Protein AF-A0A532C694-F1 (afdb_monomer_lite)

Structure (mmCIF, N/CA/C/O backbone):
data_AF-A0A532C694-F1
#
_entry.id   AF-A0A532C694-F1
#
loop_
_atom_site.group_PDB
_atom_site.id
_atom_site.type_symbol
_atom_site.label_atom_id
_atom_site.label_alt_id
_atom_site.label_comp_id
_atom_site.label_asym_id
_atom_site.label_entity_id
_atom_site.label_seq_id
_atom_site.pdbx_PDB_ins_code
_atom_site.Cartn_x
_atom_site.Cartn_y
_atom_site.Cartn_z
_atom_site.occupancy
_atom_site.B_iso_or_equiv
_atom_site.auth_seq_id
_atom_site.auth_comp_id
_atom_site.auth_asym_id
_atom_site.auth_atom_id
_atom_site.pdbx_PDB_model_num
ATOM 1 N N . MET A 1 1 ? 17.171 -9.142 -29.000 1.00 56.78 1 MET A N 1
ATOM 2 C CA . MET A 1 1 ? 16.075 -8.601 -28.161 1.00 56.78 1 MET A CA 1
ATOM 3 C C . MET A 1 1 ? 15.791 -7.171 -28.602 1.00 56.78 1 MET A C 1
ATOM 5 O O . MET A 1 1 ? 16.752 -6.452 -28.847 1.00 56.78 1 MET A O 1
ATOM 9 N N . SER A 1 2 ? 14.523 -6.780 -28.784 1.00 75.44 2 SER A N 1
ATOM 10 C CA . SER A 1 2 ? 14.153 -5.455 -29.312 1.00 75.44 2 SER A CA 1
ATOM 11 C C . SER A 1 2 ? 14.073 -4.403 -28.197 1.00 75.44 2 SER A C 1
ATOM 13 O O . SER A 1 2 ? 13.617 -4.688 -27.090 1.00 75.44 2 SER A O 1
ATOM 15 N N . LEU A 1 3 ? 14.486 -3.168 -28.498 1.00 76.75 3 LEU A N 1
ATOM 16 C CA . LEU A 1 3 ? 14.335 -2.006 -27.607 1.00 76.75 3 LEU A CA 1
ATOM 17 C C . LEU A 1 3 ? 12.871 -1.786 -27.184 1.00 76.75 3 LEU A C 1
ATOM 19 O O . LEU A 1 3 ? 12.618 -1.399 -26.048 1.00 76.75 3 LEU A O 1
ATOM 23 N N . SER A 1 4 ? 11.922 -2.112 -28.067 1.00 82.88 4 SER A N 1
ATOM 24 C CA . SER A 1 4 ? 10.480 -1.985 -27.840 1.00 82.88 4 SER A CA 1
ATOM 25 C C . SER A 1 4 ? 9.966 -2.826 -26.666 1.00 82.88 4 SER A C 1
ATOM 27 O O . SER A 1 4 ? 9.124 -2.350 -25.907 1.00 82.88 4 SER A O 1
ATOM 29 N N . ASN A 1 5 ? 10.497 -4.041 -26.474 1.00 87.31 5 ASN A N 1
ATOM 30 C CA . ASN A 1 5 ? 10.079 -4.902 -25.362 1.00 87.31 5 ASN A CA 1
ATOM 31 C C . ASN A 1 5 ? 10.552 -4.327 -24.023 1.00 87.31 5 ASN A C 1
ATOM 33 O O . ASN A 1 5 ? 9.778 -4.267 -23.070 1.00 87.31 5 ASN A O 1
ATOM 37 N N . ARG A 1 6 ? 11.784 -3.801 -23.980 1.00 88.88 6 ARG A N 1
ATOM 38 C CA . ARG A 1 6 ? 12.319 -3.148 -22.782 1.00 88.88 6 ARG A CA 1
ATOM 39 C C . ARG A 1 6 ? 11.492 -1.924 -22.401 1.00 88.88 6 ARG A C 1
ATOM 41 O O . ARG A 1 6 ? 11.086 -1.814 -21.255 1.00 88.88 6 ARG A O 1
ATOM 48 N N . THR A 1 7 ? 11.184 -1.039 -23.348 1.00 90.31 7 THR A N 1
ATOM 49 C CA . THR A 1 7 ? 10.375 0.153 -23.046 1.00 90.31 7 THR A CA 1
ATOM 50 C C . THR A 1 7 ? 8.964 -0.203 -22.582 1.00 90.31 7 THR A C 1
ATOM 52 O O . THR A 1 7 ? 8.447 0.446 -21.678 1.00 90.31 7 THR A O 1
ATOM 55 N N . SER A 1 8 ? 8.347 -1.249 -23.148 1.00 92.75 8 SER A N 1
ATOM 56 C CA . SER A 1 8 ? 7.033 -1.717 -22.684 1.00 92.75 8 SER A CA 1
ATOM 57 C C . SER A 1 8 ? 7.080 -2.267 -21.257 1.00 92.75 8 SER A C 1
ATOM 59 O O . SER A 1 8 ? 6.208 -1.962 -20.451 1.00 92.75 8 SER A O 1
ATOM 61 N N . TRP A 1 9 ? 8.141 -2.999 -20.917 1.00 94.69 9 TRP A N 1
ATOM 62 C CA . TRP A 1 9 ? 8.363 -3.510 -19.571 1.00 94.69 9 TRP A CA 1
ATOM 63 C C . TRP A 1 9 ? 8.556 -2.382 -18.548 1.00 94.69 9 TRP A C 1
ATOM 65 O O . TRP A 1 9 ? 7.875 -2.364 -17.525 1.00 94.69 9 TRP A O 1
ATOM 75 N N . GLU A 1 10 ? 9.407 -1.391 -18.844 1.00 95.25 10 GLU A N 1
ATOM 76 C CA . GLU A 1 10 ? 9.609 -0.236 -17.954 1.00 95.25 10 GLU A CA 1
ATOM 77 C C . GLU A 1 10 ? 8.299 0.529 -17.728 1.00 95.25 10 GLU A C 1
ATOM 79 O O . GLU A 1 10 ? 7.992 0.931 -16.604 1.00 95.25 10 GLU A O 1
ATOM 84 N N . GLN A 1 11 ? 7.499 0.695 -18.786 1.00 95.06 11 GLN A N 1
ATOM 85 C CA . GLN A 1 11 ? 6.197 1.342 -18.690 1.00 95.06 11 GLN A CA 1
ATOM 86 C C . GLN A 1 11 ? 5.210 0.528 -17.844 1.00 95.06 11 GLN A C 1
ATOM 88 O O . GLN A 1 11 ? 4.484 1.116 -17.046 1.00 95.06 11 GLN A O 1
ATOM 93 N N . ASN A 1 12 ? 5.195 -0.800 -17.972 1.00 95.75 12 ASN A N 1
ATOM 94 C CA . ASN A 1 12 ? 4.335 -1.665 -17.164 1.00 95.75 12 ASN A CA 1
ATOM 95 C C . ASN A 1 12 ? 4.675 -1.558 -15.675 1.00 95.75 12 ASN A C 1
ATOM 97 O O . ASN A 1 12 ? 3.771 -1.370 -14.863 1.00 95.75 12 ASN A O 1
ATOM 101 N N . LEU A 1 13 ? 5.965 -1.584 -15.319 1.00 96.88 13 LEU A N 1
ATOM 102 C CA . LEU A 1 13 ? 6.398 -1.392 -13.932 1.00 96.88 13 LEU A CA 1
ATOM 103 C C . LEU A 1 13 ? 5.937 -0.038 -13.380 1.00 96.88 13 LEU A C 1
ATOM 105 O O . LEU A 1 13 ? 5.387 0.022 -12.283 1.00 96.88 13 LEU A O 1
ATOM 109 N N . ARG A 1 14 ? 6.097 1.045 -14.154 1.00 96.12 14 ARG A N 1
ATOM 110 C CA . ARG A 1 14 ? 5.623 2.383 -13.759 1.00 96.12 14 ARG A CA 1
ATOM 111 C 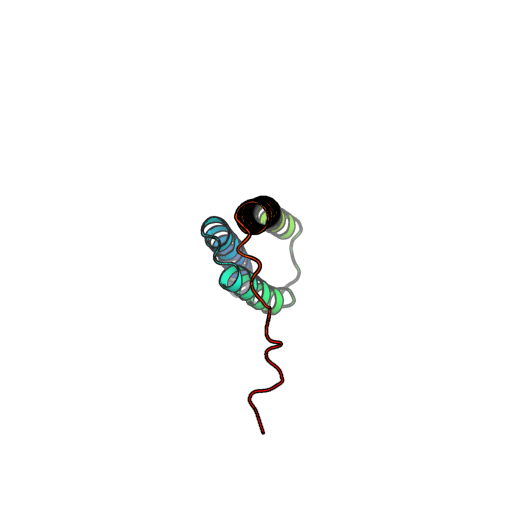C . ARG A 1 14 ? 4.109 2.419 -13.571 1.00 96.12 14 ARG A C 1
ATOM 113 O O . ARG A 1 14 ? 3.635 2.983 -12.588 1.00 96.12 14 ARG A O 1
ATOM 120 N N . THR A 1 15 ? 3.358 1.813 -14.487 1.00 96.81 15 THR A N 1
ATOM 121 C CA . THR A 1 15 ? 1.896 1.741 -14.407 1.00 96.81 15 THR A CA 1
ATOM 122 C C . THR A 1 15 ? 1.442 0.999 -13.154 1.00 96.81 15 THR A C 1
ATOM 124 O O . THR A 1 15 ? 0.613 1.530 -12.421 1.00 96.81 15 THR A O 1
ATOM 127 N N . LEU A 1 16 ? 2.009 -0.176 -12.868 1.00 97.81 16 LEU A N 1
ATOM 128 C CA . LEU A 1 16 ? 1.659 -0.971 -11.686 1.00 97.81 16 LEU A CA 1
ATOM 129 C C . LEU A 1 16 ? 1.987 -0.227 -10.386 1.00 97.81 16 LEU A C 1
ATOM 131 O O . LEU A 1 16 ? 1.154 -0.160 -9.485 1.00 97.81 16 LEU A O 1
ATOM 135 N N . THR A 1 17 ? 3.160 0.407 -10.300 1.00 97.19 17 THR A N 1
ATOM 136 C CA . THR A 1 17 ? 3.536 1.215 -9.130 1.00 97.19 17 THR A CA 1
ATOM 137 C C . THR A 1 17 ? 2.619 2.432 -8.950 1.00 97.19 17 THR A C 1
ATOM 139 O O . THR A 1 17 ? 2.241 2.765 -7.827 1.00 97.19 17 THR A O 1
ATOM 142 N N . MET A 1 18 ? 2.208 3.086 -10.040 1.00 97.06 18 MET A N 1
ATOM 143 C CA . MET A 1 18 ? 1.249 4.193 -9.985 1.00 97.06 18 MET A CA 1
ATOM 144 C C . MET A 1 18 ? -0.141 3.722 -9.533 1.00 97.06 18 MET A C 1
ATOM 146 O O . MET A 1 18 ? -0.761 4.378 -8.696 1.00 97.06 18 MET A O 1
ATOM 150 N N . GLN A 1 19 ? -0.620 2.588 -10.049 1.00 98.00 19 GLN A N 1
ATOM 151 C CA . GLN A 1 19 ? -1.901 1.991 -9.657 1.00 98.00 19 GLN A CA 1
ATOM 152 C C . GLN A 1 19 ? -1.907 1.586 -8.180 1.00 98.00 19 GLN A C 1
ATOM 154 O O . GLN A 1 19 ? -2.877 1.873 -7.483 1.00 98.00 19 GLN A O 1
ATOM 159 N N . ALA A 1 20 ? -0.807 1.018 -7.674 1.00 98.38 20 ALA A N 1
ATOM 160 C CA . ALA A 1 20 ? -0.635 0.758 -6.245 1.00 98.38 20 ALA A CA 1
ATOM 161 C C . ALA A 1 20 ? -0.734 2.055 -5.422 1.00 98.38 20 ALA A C 1
ATOM 163 O O . ALA A 1 20 ? -1.413 2.094 -4.398 1.00 98.38 20 ALA A O 1
ATOM 164 N N . GLY A 1 21 ? -0.117 3.142 -5.899 1.00 97.69 21 GLY A N 1
ATOM 165 C CA . GLY A 1 21 ? -0.241 4.480 -5.312 1.00 97.69 21 GLY A CA 1
ATOM 166 C C . GLY A 1 21 ? -1.688 4.960 -5.200 1.00 97.69 21 GLY A C 1
ATOM 167 O O . GLY A 1 21 ? -2.125 5.360 -4.121 1.00 97.69 21 GLY A O 1
ATOM 168 N N . GLN A 1 22 ? -2.438 4.876 -6.298 1.00 97.88 22 GLN A N 1
ATOM 169 C CA . GLN A 1 22 ? -3.845 5.284 -6.360 1.00 97.88 22 GLN A CA 1
ATOM 170 C C . GLN A 1 22 ? -4.737 4.413 -5.466 1.00 97.88 22 GLN A C 1
ATOM 172 O O . GLN A 1 22 ? -5.564 4.932 -4.719 1.00 97.88 22 GLN A O 1
ATOM 177 N N . ALA A 1 23 ? -4.538 3.095 -5.480 1.00 98.19 23 ALA A N 1
ATOM 178 C CA . ALA A 1 23 ? -5.263 2.177 -4.608 1.00 98.19 23 ALA A CA 1
ATOM 179 C C . ALA A 1 23 ? -4.990 2.480 -3.123 1.00 98.19 23 ALA A C 1
ATOM 181 O O . ALA A 1 23 ? -5.919 2.521 -2.315 1.00 98.19 23 ALA A O 1
ATOM 182 N N . ALA A 1 24 ? -3.737 2.781 -2.764 1.00 98.12 24 ALA A N 1
ATOM 183 C CA . ALA A 1 24 ? -3.363 3.155 -1.403 1.00 98.12 24 ALA A CA 1
ATOM 184 C C . ALA A 1 24 ? -3.994 4.487 -0.957 1.00 98.12 24 ALA A C 1
ATOM 186 O O . ALA A 1 24 ? -4.353 4.629 0.209 1.00 98.12 24 ALA A O 1
ATOM 187 N N . GLU A 1 25 ? -4.156 5.461 -1.860 1.00 96.00 25 GLU A N 1
ATOM 188 C CA . GLU A 1 25 ? -4.883 6.712 -1.577 1.00 96.00 25 GLU A CA 1
ATOM 189 C C . GLU A 1 25 ? -6.354 6.473 -1.237 1.00 96.00 25 GLU A C 1
ATOM 191 O O . GLU A 1 25 ? -6.910 7.164 -0.384 1.00 96.00 25 GLU A O 1
ATOM 196 N N . LEU A 1 26 ? -6.968 5.480 -1.877 1.00 97.12 26 LEU A N 1
ATOM 197 C CA . LEU A 1 26 ? -8.370 5.117 -1.685 1.00 97.12 26 LEU A CA 1
ATOM 198 C C . LEU A 1 26 ? -8.583 4.087 -0.564 1.00 97.12 26 LEU A C 1
ATOM 200 O O . LEU A 1 26 ? -9.722 3.716 -0.285 1.00 97.12 26 LEU A O 1
ATOM 204 N N . GLY A 1 27 ? -7.511 3.607 0.075 1.00 96.88 27 GLY A N 1
ATOM 205 C CA . GLY A 1 27 ? -7.572 2.553 1.091 1.00 96.88 27 GLY A CA 1
ATOM 206 C C . GLY A 1 27 ? -7.937 1.167 0.542 1.00 96.88 27 GLY A C 1
ATOM 207 O O . GLY A 1 27 ? -8.424 0.318 1.286 1.00 96.88 27 GLY A O 1
ATOM 208 N N . GLN A 1 28 ? -7.725 0.930 -0.754 1.00 98.19 28 GLN A N 1
ATOM 209 C CA . GLN A 1 28 ? -8.014 -0.331 -1.443 1.00 98.19 28 GLN A CA 1
ATOM 210 C C . GLN A 1 28 ? -6.833 -1.304 -1.305 1.00 98.19 28 GLN A C 1
ATOM 212 O O . GLN A 1 28 ? -6.100 -1.554 -2.260 1.00 98.19 28 GLN A O 1
ATOM 217 N N . TRP A 1 29 ? -6.612 -1.833 -0.100 1.00 97.44 29 TRP A N 1
ATOM 218 C CA . TRP A 1 29 ? -5.394 -2.591 0.227 1.00 97.44 29 TRP A CA 1
ATOM 219 C C . TRP A 1 29 ? -5.217 -3.883 -0.579 1.00 97.44 29 TRP A C 1
ATOM 221 O O . TRP A 1 29 ? -4.109 -4.141 -1.041 1.00 97.44 29 TRP A O 1
ATOM 231 N N . ASP A 1 30 ? -6.296 -4.620 -0.851 1.00 98.19 30 ASP A N 1
ATOM 232 C CA . ASP A 1 30 ? -6.246 -5.823 -1.699 1.00 98.19 30 ASP A CA 1
ATOM 233 C C . ASP A 1 30 ? 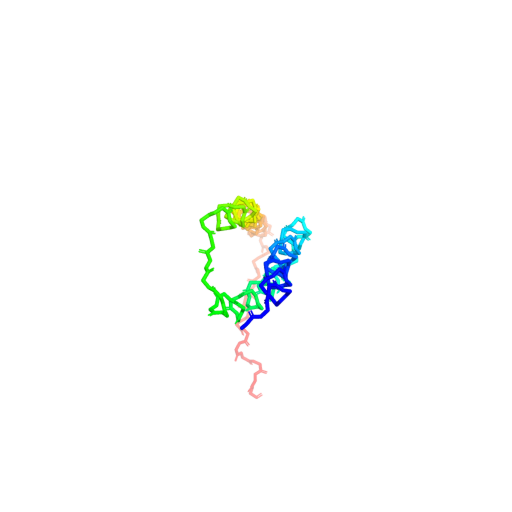-5.747 -5.492 -3.117 1.00 98.19 30 ASP A C 1
ATOM 235 O O . ASP A 1 30 ? -5.013 -6.254 -3.745 1.00 98.19 30 ASP A O 1
ATOM 239 N N . GLN A 1 31 ? -6.107 -4.310 -3.628 1.00 98.00 31 GLN A N 1
ATOM 240 C CA . GLN A 1 31 ? -5.654 -3.852 -4.937 1.00 98.00 31 GLN A CA 1
ATOM 241 C C . GLN A 1 31 ? -4.191 -3.393 -4.910 1.00 98.00 31 GLN A C 1
ATOM 243 O O . GLN A 1 31 ? -3.478 -3.604 -5.891 1.00 98.00 31 GLN A O 1
ATOM 248 N N . VAL A 1 32 ? -3.724 -2.810 -3.801 1.00 98.25 32 VAL A N 1
ATOM 249 C CA . VAL A 1 32 ? -2.295 -2.517 -3.594 1.00 98.25 32 VAL A CA 1
ATOM 250 C C . VAL A 1 32 ? -1.485 -3.812 -3.656 1.00 98.25 32 VAL A C 1
ATOM 252 O O . VAL A 1 32 ? -0.499 -3.875 -4.389 1.00 98.25 32 VAL A O 1
ATOM 255 N N . GLU A 1 33 ? -1.924 -4.852 -2.945 1.00 98.06 33 GLU A N 1
ATOM 256 C CA . GLU A 1 33 ? -1.282 -6.170 -2.948 1.00 98.06 33 GLU A CA 1
ATOM 257 C C . GLU A 1 33 ? -1.258 -6.786 -4.352 1.00 98.06 33 GLU A C 1
ATOM 259 O O . GLU A 1 33 ? -0.191 -7.172 -4.832 1.00 98.06 33 GLU A O 1
ATOM 264 N N . ALA A 1 34 ? -2.391 -6.784 -5.061 1.00 98.06 34 ALA A N 1
ATOM 265 C CA . ALA A 1 34 ? -2.471 -7.295 -6.428 1.00 98.06 34 ALA A CA 1
ATOM 266 C C . ALA A 1 34 ? -1.514 -6.569 -7.394 1.00 98.06 34 ALA A C 1
ATOM 268 O O . ALA A 1 34 ? -0.876 -7.208 -8.232 1.00 98.06 34 ALA A O 1
ATOM 269 N N . CYS A 1 35 ? -1.368 -5.243 -7.268 1.00 98.00 35 CYS A N 1
ATOM 270 C CA . CYS A 1 35 ? -0.425 -4.476 -8.087 1.00 98.00 35 CYS A CA 1
ATOM 271 C C . CYS A 1 35 ? 1.030 -4.886 -7.819 1.00 98.00 35 CYS A C 1
ATOM 273 O O . CYS A 1 35 ? 1.813 -5.010 -8.763 1.00 98.00 35 CYS A O 1
ATOM 275 N N . TYR A 1 36 ? 1.402 -5.098 -6.552 1.00 97.56 36 TYR A N 1
ATOM 276 C CA . TYR A 1 36 ? 2.758 -5.523 -6.197 1.00 97.56 36 TYR A CA 1
ATOM 277 C C . TYR A 1 36 ? 3.049 -6.969 -6.595 1.00 97.56 36 TYR A C 1
ATOM 279 O O . TYR A 1 36 ? 4.145 -7.220 -7.089 1.00 97.56 36 TYR A O 1
ATOM 287 N N . ALA A 1 37 ? 2.080 -7.878 -6.470 1.00 97.31 37 ALA A N 1
ATOM 288 C CA . ALA A 1 37 ? 2.216 -9.257 -6.933 1.00 97.31 37 ALA A CA 1
ATOM 289 C C . ALA A 1 37 ? 2.491 -9.315 -8.447 1.00 97.31 37 ALA A C 1
ATOM 291 O O . ALA A 1 37 ? 3.483 -9.894 -8.879 1.00 97.31 37 ALA A O 1
ATOM 292 N N . LEU A 1 38 ? 1.690 -8.609 -9.255 1.00 96.81 38 LEU A N 1
ATOM 293 C CA . LEU A 1 38 ? 1.917 -8.516 -10.704 1.00 96.81 38 LEU A CA 1
ATOM 294 C C . LEU A 1 38 ? 3.251 -7.842 -11.041 1.00 96.81 38 LEU A C 1
ATOM 296 O O . LEU A 1 38 ? 3.928 -8.210 -11.998 1.00 96.81 38 LEU A O 1
ATOM 300 N N . ARG A 1 39 ? 3.656 -6.832 -10.265 1.00 95.31 39 ARG A N 1
ATOM 301 C CA . ARG A 1 39 ? 4.945 -6.169 -10.479 1.00 95.31 39 ARG A CA 1
ATOM 302 C C . ARG A 1 39 ? 6.104 -7.123 -10.211 1.00 95.31 39 ARG A C 1
ATOM 304 O O . ARG A 1 39 ? 7.072 -7.089 -10.966 1.00 95.31 39 ARG A O 1
ATOM 311 N N . GLU A 1 40 ? 6.012 -7.948 -9.171 1.00 94.00 40 GLU A N 1
ATOM 312 C CA . GLU A 1 40 ? 7.018 -8.956 -8.832 1.00 94.00 40 GLU A CA 1
ATOM 313 C C . GLU A 1 40 ? 7.225 -9.957 -9.970 1.00 94.00 40 GLU A C 1
ATOM 315 O O . GLU A 1 40 ? 8.373 -10.211 -10.339 1.00 94.00 40 GLU A O 1
ATOM 320 N N . GLU A 1 41 ? 6.141 -10.421 -10.599 1.00 92.88 41 GLU A N 1
ATOM 321 C CA . GLU A 1 41 ? 6.201 -11.304 -11.773 1.00 92.88 41 GLU A CA 1
ATOM 322 C C . GLU A 1 41 ? 7.050 -10.706 -12.908 1.00 92.88 41 GLU A C 1
ATOM 324 O O . GLU A 1 41 ? 7.781 -11.430 -13.580 1.00 92.88 41 GLU A O 1
ATOM 329 N N . HIS A 1 42 ? 7.022 -9.381 -13.079 1.00 90.06 42 HIS A N 1
ATOM 330 C CA . HIS A 1 42 ? 7.770 -8.680 -14.123 1.00 90.06 42 HIS A CA 1
ATOM 331 C C . HIS A 1 42 ? 9.196 -8.274 -13.730 1.00 90.06 42 HIS A C 1
ATOM 333 O O . HIS A 1 42 ? 9.992 -7.917 -14.601 1.00 90.06 42 HIS A O 1
ATOM 339 N N . LEU A 1 43 ? 9.565 -8.272 -12.445 1.00 88.75 43 LEU A N 1
ATOM 340 C CA . LEU A 1 43 ? 10.833 -7.677 -11.992 1.00 88.75 43 LEU A CA 1
ATOM 341 C C . LEU A 1 43 ? 12.081 -8.371 -12.558 1.00 88.75 43 LEU A C 1
ATOM 343 O O . LEU A 1 43 ? 13.114 -7.720 -12.723 1.00 88.75 43 LEU A O 1
ATOM 347 N N . LEU A 1 44 ? 11.991 -9.670 -12.851 1.00 87.06 44 LEU A N 1
ATOM 348 C CA . LEU A 1 44 ? 13.117 -10.489 -13.312 1.00 87.06 44 LEU A CA 1
ATOM 349 C C . LEU A 1 44 ? 13.248 -10.554 -14.841 1.00 87.06 44 LEU A C 1
ATOM 351 O O . LEU A 1 44 ? 14.255 -11.062 -15.338 1.00 87.06 44 LEU A O 1
ATOM 355 N N . ASP A 1 45 ? 12.283 -10.008 -15.587 1.00 88.69 45 ASP A N 1
ATOM 356 C CA . ASP A 1 45 ? 12.248 -10.088 -17.054 1.00 88.69 45 ASP A CA 1
ATOM 357 C C . ASP A 1 45 ? 13.423 -9.343 -17.713 1.00 88.69 45 ASP A C 1
ATOM 359 O O . ASP A 1 45 ? 13.908 -9.724 -18.784 1.00 88.69 45 ASP A O 1
ATOM 363 N N . HIS A 1 46 ? 13.904 -8.268 -17.075 1.00 89.31 46 HIS A N 1
ATOM 364 C CA . HIS A 1 46 ? 14.963 -7.411 -17.599 1.00 89.31 46 HIS A CA 1
ATOM 365 C C . HIS A 1 46 ? 15.866 -6.843 -16.492 1.00 89.31 46 HIS A C 1
ATOM 367 O O . HIS A 1 46 ? 15.404 -6.557 -15.388 1.00 89.31 46 HIS A O 1
ATOM 373 N N . PRO A 1 47 ? 17.160 -6.587 -16.780 1.00 89.69 47 PRO A N 1
ATOM 374 C CA . PRO A 1 47 ? 18.040 -5.914 -15.834 1.00 89.69 47 PRO A CA 1
ATOM 375 C C . PRO A 1 47 ? 17.577 -4.472 -15.594 1.00 89.69 47 PRO A C 1
ATOM 377 O O . PRO A 1 47 ? 17.465 -3.662 -16.526 1.00 89.69 47 PRO A O 1
ATOM 380 N N . MET A 1 48 ? 17.349 -4.146 -14.324 1.00 91.75 48 MET A N 1
ATOM 381 C CA . MET A 1 48 ? 16.844 -2.844 -13.909 1.00 91.75 48 MET A CA 1
ATOM 382 C C . MET A 1 48 ? 17.932 -1.775 -13.933 1.00 91.75 48 MET A C 1
ATOM 384 O O . MET A 1 48 ? 19.013 -1.940 -13.368 1.00 91.75 48 MET A O 1
ATOM 388 N N . LEU A 1 49 ? 17.631 -0.652 -14.583 1.00 93.00 49 LEU A N 1
ATOM 389 C CA . LEU A 1 49 ? 18.505 0.514 -14.565 1.00 93.00 49 LEU A CA 1
ATOM 390 C C . LEU A 1 49 ? 18.380 1.243 -13.220 1.00 93.00 49 LEU A C 1
ATOM 392 O O . LEU A 1 49 ? 17.256 1.414 -12.742 1.00 93.00 49 LEU A O 1
ATOM 396 N N . PRO A 1 50 ? 19.483 1.762 -12.650 1.00 94.50 50 PRO A N 1
ATOM 397 C CA . PRO A 1 50 ? 19.439 2.497 -11.386 1.00 94.50 50 PRO A CA 1
ATOM 398 C C . PRO A 1 50 ? 18.457 3.675 -11.384 1.00 94.50 50 PRO A C 1
ATOM 400 O O . PRO A 1 50 ? 17.778 3.900 -10.389 1.00 94.50 50 PRO A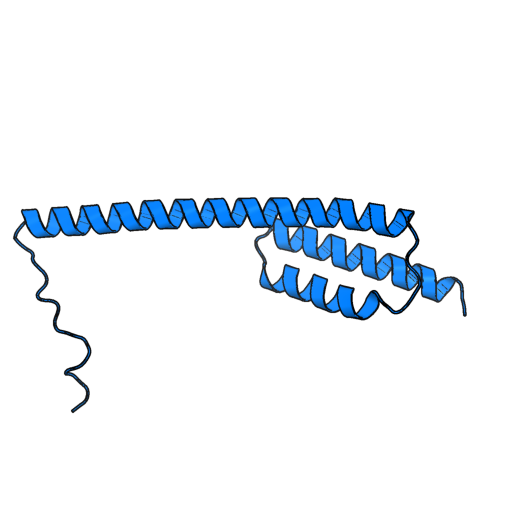 O 1
ATOM 403 N N . ALA A 1 51 ? 18.331 4.391 -12.508 1.00 93.81 51 ALA A N 1
ATOM 404 C CA . ALA A 1 51 ? 17.384 5.498 -12.641 1.00 93.81 51 ALA A CA 1
ATOM 405 C C . ALA A 1 51 ? 15.922 5.034 -12.519 1.00 93.81 51 ALA A C 1
ATOM 407 O O . ALA A 1 51 ? 15.142 5.634 -11.789 1.00 93.81 51 ALA A O 1
ATOM 408 N N . LEU A 1 52 ? 15.563 3.922 -13.172 1.00 94.00 52 LEU A N 1
ATOM 409 C CA . LEU A 1 52 ? 14.225 3.345 -13.051 1.00 94.00 52 LEU A CA 1
ATOM 410 C C . LEU A 1 52 ? 13.964 2.838 -11.629 1.00 94.00 52 LEU A C 1
ATOM 412 O O . LEU A 1 52 ? 12.893 3.079 -11.085 1.00 94.00 52 LEU A O 1
ATOM 416 N N . ALA A 1 53 ? 14.942 2.168 -11.013 1.00 95.12 53 ALA A N 1
ATOM 417 C CA . ALA A 1 53 ? 14.827 1.705 -9.633 1.00 95.12 53 ALA A CA 1
ATOM 418 C C . ALA A 1 53 ? 14.561 2.873 -8.669 1.00 95.12 53 ALA A C 1
ATOM 420 O O . ALA A 1 53 ? 13.678 2.785 -7.816 1.00 95.12 53 ALA A O 1
ATOM 421 N N . MET A 1 54 ? 15.287 3.982 -8.845 1.00 96.31 54 MET A N 1
ATOM 422 C CA . MET A 1 54 ? 15.095 5.200 -8.064 1.00 96.31 54 MET A CA 1
ATOM 423 C C . MET A 1 54 ? 13.689 5.776 -8.264 1.00 96.31 54 MET A C 1
ATOM 425 O O . MET A 1 54 ? 12.999 6.012 -7.273 1.00 96.31 54 MET A O 1
ATOM 429 N N . ASP A 1 55 ? 13.233 5.921 -9.510 1.00 93.56 55 ASP A N 1
ATOM 430 C CA . ASP A 1 55 ? 11.892 6.429 -9.818 1.00 93.56 55 ASP A CA 1
ATOM 431 C C . ASP A 1 55 ? 10.790 5.601 -9.145 1.00 93.56 55 ASP A C 1
ATOM 433 O O . ASP A 1 55 ? 9.911 6.154 -8.483 1.00 93.56 55 ASP A O 1
ATOM 437 N N . LEU A 1 56 ? 10.846 4.272 -9.275 1.00 96.12 56 LEU A N 1
ATOM 438 C CA . LEU A 1 56 ? 9.848 3.389 -8.670 1.00 96.12 56 LEU A CA 1
ATOM 439 C C . LEU A 1 56 ? 9.901 3.454 -7.135 1.00 96.12 56 LEU A C 1
ATOM 441 O O . LEU A 1 56 ? 8.856 3.492 -6.486 1.00 96.12 56 LEU A O 1
ATOM 445 N N . SER A 1 57 ? 11.105 3.540 -6.555 1.00 96.31 57 SER A N 1
ATOM 446 C CA . SER A 1 57 ? 11.287 3.594 -5.100 1.00 96.31 57 SER A CA 1
ATOM 447 C C . SER A 1 57 ? 10.654 4.827 -4.451 1.00 96.31 57 SER A C 1
ATOM 449 O O . SER A 1 57 ? 10.135 4.733 -3.341 1.00 96.31 57 SER A O 1
ATOM 451 N N . VAL A 1 58 ? 10.650 5.977 -5.135 1.00 95.44 58 VAL A N 1
ATOM 452 C CA . VAL A 1 58 ? 10.012 7.202 -4.627 1.00 95.44 58 VAL A CA 1
ATOM 453 C C . VAL A 1 58 ? 8.503 6.998 -4.493 1.00 95.44 58 VAL A C 1
ATOM 455 O O . VAL A 1 58 ? 7.909 7.357 -3.475 1.00 95.44 58 VAL A O 1
ATOM 458 N N . SER A 1 59 ? 7.874 6.375 -5.489 1.00 93.50 59 SER A N 1
ATOM 459 C CA . SER A 1 59 ? 6.450 6.041 -5.428 1.00 93.50 59 SER A CA 1
ATOM 460 C C . SER A 1 59 ? 6.151 4.974 -4.369 1.00 93.50 59 SER A C 1
ATOM 462 O O . SER A 1 59 ? 5.185 5.116 -3.619 1.00 93.50 59 SER A O 1
ATOM 464 N N . ASP A 1 60 ? 7.008 3.959 -4.236 1.00 97.44 60 ASP A N 1
ATOM 465 C CA . ASP A 1 60 ? 6.872 2.909 -3.216 1.00 97.44 60 ASP A CA 1
ATOM 466 C C . ASP A 1 60 ? 6.952 3.471 -1.784 1.00 97.44 60 ASP A C 1
ATOM 468 O O . ASP A 1 60 ? 6.198 3.065 -0.893 1.00 97.44 60 ASP A O 1
ATOM 472 N N . GLN A 1 61 ? 7.807 4.470 -1.550 1.00 97.88 61 GLN A N 1
ATOM 473 C CA . GLN A 1 61 ? 7.865 5.184 -0.269 1.00 97.88 61 GLN A CA 1
ATOM 474 C C . GLN A 1 61 ? 6.555 5.920 0.032 1.00 97.88 61 GLN A C 1
ATOM 476 O O . GLN A 1 61 ? 6.089 5.927 1.173 1.00 97.88 61 GLN A O 1
ATOM 481 N N . ALA A 1 62 ? 5.923 6.504 -0.987 1.00 95.88 62 ALA A N 1
ATOM 482 C CA . ALA A 1 62 ? 4.647 7.189 -0.832 1.00 95.88 62 ALA A CA 1
ATOM 483 C C . ALA A 1 62 ? 3.507 6.213 -0.475 1.00 95.88 62 ALA A C 1
ATOM 485 O O . ALA A 1 62 ? 2.643 6.554 0.340 1.00 95.88 62 ALA A O 1
ATOM 486 N N . VAL A 1 63 ? 3.508 5.002 -1.042 1.00 97.88 63 VAL A N 1
ATOM 487 C CA . VAL A 1 63 ? 2.581 3.921 -0.657 1.00 97.88 63 VAL A CA 1
ATOM 488 C C . VAL A 1 63 ? 2.845 3.479 0.781 1.00 97.88 63 VAL A C 1
ATOM 490 O O . VAL A 1 63 ? 1.921 3.415 1.590 1.00 97.88 63 VAL A O 1
ATOM 493 N N . THR A 1 64 ? 4.113 3.267 1.135 1.00 97.94 64 THR A N 1
ATOM 494 C CA . THR A 1 64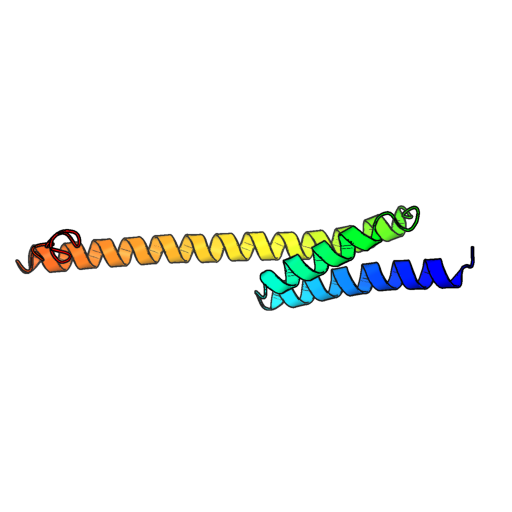 ? 4.527 2.867 2.488 1.00 97.94 64 THR A CA 1
ATOM 495 C C . THR A 1 64 ? 4.042 3.865 3.540 1.00 97.94 64 THR A C 1
ATOM 497 O O . THR A 1 64 ? 3.446 3.474 4.543 1.00 97.94 64 THR A O 1
ATOM 500 N N . ALA A 1 65 ? 4.218 5.167 3.297 1.00 97.81 65 ALA A N 1
ATOM 501 C CA . ALA A 1 65 ? 3.745 6.211 4.203 1.00 97.81 65 ALA A CA 1
ATOM 502 C C . ALA A 1 65 ? 2.218 6.165 4.411 1.00 97.81 65 ALA A C 1
ATOM 504 O O . ALA A 1 65 ? 1.736 6.358 5.527 1.00 97.81 65 ALA A O 1
ATOM 505 N N . ARG A 1 66 ? 1.446 5.864 3.357 1.00 97.00 66 ARG A N 1
ATOM 506 C CA . ARG A 1 66 ? -0.017 5.716 3.445 1.00 97.00 66 ARG A CA 1
ATOM 507 C C . ARG A 1 66 ? -0.419 4.495 4.265 1.00 97.00 66 ARG A C 1
ATOM 509 O O . ARG A 1 66 ? -1.308 4.615 5.103 1.00 97.00 66 ARG A O 1
ATOM 516 N N . ILE A 1 67 ? 0.264 3.366 4.078 1.00 96.50 67 ILE A N 1
ATOM 517 C CA . ILE A 1 67 ? 0.037 2.148 4.869 1.00 96.50 67 ILE A CA 1
ATOM 518 C C . ILE A 1 67 ? 0.285 2.427 6.355 1.00 96.50 67 ILE A C 1
ATOM 520 O O . ILE A 1 67 ? -0.566 2.116 7.188 1.00 96.50 67 ILE A O 1
ATOM 524 N N . VAL A 1 68 ? 1.404 3.075 6.693 1.00 98.00 68 VAL A N 1
ATOM 525 C CA . VAL A 1 68 ? 1.727 3.440 8.083 1.00 98.00 68 VAL A CA 1
ATOM 526 C C . VAL A 1 68 ? 0.645 4.343 8.681 1.00 98.00 68 VAL A C 1
ATOM 528 O O . VAL A 1 68 ? 0.162 4.088 9.784 1.00 98.00 68 VAL A O 1
ATOM 531 N N . ASN A 1 69 ? 0.200 5.363 7.945 1.00 97.50 69 ASN A N 1
ATOM 532 C CA . ASN A 1 69 ? -0.861 6.257 8.411 1.00 97.50 69 ASN A CA 1
ATOM 533 C C . ASN A 1 69 ? -2.194 5.523 8.626 1.00 97.50 69 ASN A C 1
ATOM 535 O O . ASN A 1 69 ? -2.871 5.760 9.627 1.00 97.50 69 ASN A O 1
ATOM 539 N N . ALA A 1 70 ? -2.559 4.609 7.725 1.00 96.75 70 ALA A N 1
ATOM 540 C CA . ALA A 1 70 ? -3.764 3.798 7.861 1.00 96.75 70 ALA A CA 1
ATOM 541 C C . ALA A 1 70 ? -3.703 2.891 9.100 1.00 96.75 70 ALA A C 1
ATOM 543 O O . ALA A 1 70 ? -4.668 2.821 9.861 1.00 96.75 70 ALA A O 1
ATOM 544 N N . GLN A 1 71 ? -2.558 2.255 9.356 1.00 97.44 71 GLN A N 1
ATOM 545 C CA . GLN A 1 71 ? -2.346 1.430 10.549 1.00 97.44 71 GLN A CA 1
ATOM 546 C C . GLN A 1 71 ? -2.486 2.242 11.843 1.00 97.44 71 GLN A C 1
ATOM 548 O O . GLN A 1 71 ? -3.154 1.797 12.778 1.00 97.44 71 GLN A O 1
ATOM 553 N N . LEU A 1 72 ? -1.913 3.449 11.889 1.00 98.25 72 LEU A N 1
ATOM 554 C CA . LEU A 1 72 ? -2.052 4.355 13.033 1.00 98.25 72 LEU A CA 1
ATOM 555 C C . LEU A 1 72 ? -3.513 4.773 13.255 1.00 98.25 72 LEU A C 1
ATOM 557 O O . LEU A 1 72 ? -3.985 4.785 14.394 1.00 98.25 72 LEU A O 1
ATOM 561 N N . ALA A 1 73 ? -4.248 5.066 12.179 1.00 96.88 73 ALA A N 1
ATOM 562 C CA . ALA A 1 73 ? -5.666 5.407 12.260 1.00 96.88 73 ALA A CA 1
ATOM 563 C C . ALA A 1 73 ? -6.502 4.240 12.813 1.00 96.88 73 ALA A C 1
ATOM 565 O O . ALA A 1 73 ? -7.285 4.434 13.745 1.00 96.88 73 ALA A O 1
ATOM 566 N N . VAL A 1 74 ? -6.288 3.020 12.309 1.00 97.06 74 VAL A N 1
ATOM 567 C CA . VAL A 1 74 ? -6.961 1.809 12.807 1.00 97.06 74 VAL A CA 1
ATOM 568 C C . VAL A 1 74 ? -6.619 1.562 14.276 1.00 97.06 74 VAL A C 1
ATOM 570 O O . VAL A 1 74 ? -7.512 1.312 15.084 1.00 97.06 74 VAL A O 1
ATOM 573 N N . GLN A 1 75 ? -5.347 1.681 14.660 1.00 98.25 75 GLN A N 1
ATOM 574 C CA . GLN A 1 75 ? -4.931 1.513 16.052 1.00 98.25 75 GLN A CA 1
ATOM 575 C C . GLN A 1 75 ? -5.625 2.524 16.975 1.00 98.25 75 GLN A C 1
ATOM 577 O O . GLN A 1 75 ? -6.135 2.144 18.030 1.00 98.25 75 GLN A O 1
ATOM 582 N N . SER A 1 76 ? -5.694 3.794 16.568 1.00 97.94 76 SER A N 1
ATOM 583 C CA . SER A 1 76 ? -6.406 4.833 17.315 1.00 97.94 76 SER A CA 1
ATOM 584 C C . SER A 1 76 ? -7.890 4.489 17.486 1.00 97.94 76 SER A C 1
ATOM 586 O O . SER A 1 76 ? -8.408 4.537 18.603 1.00 97.94 76 SER A O 1
ATOM 588 N N . GLN A 1 77 ? -8.557 4.043 16.418 1.00 97.88 77 GLN A N 1
ATOM 589 C CA . GLN A 1 77 ? -9.962 3.626 16.468 1.00 97.88 77 GLN A CA 1
ATOM 590 C C . GLN A 1 77 ? -10.187 2.428 17.397 1.00 97.88 77 GLN A C 1
ATOM 592 O O . GLN A 1 77 ? -11.159 2.410 18.152 1.00 97.88 77 GLN A O 1
ATOM 597 N N . LEU A 1 78 ? -9.287 1.442 17.389 1.00 98.25 78 LEU A N 1
ATOM 598 C CA . LEU A 1 78 ? -9.371 0.279 18.274 1.00 98.25 78 LEU A CA 1
ATOM 599 C C . LEU A 1 78 ? -9.222 0.668 19.751 1.00 98.25 78 LEU A C 1
ATOM 601 O O . LEU A 1 78 ? -9.950 0.140 20.596 1.00 98.25 78 LEU A O 1
ATOM 605 N N . ILE A 1 79 ? -8.325 1.608 20.063 1.00 97.88 79 ILE A N 1
ATOM 606 C CA . ILE A 1 79 ? -8.153 2.145 21.420 1.00 97.88 79 ILE A CA 1
ATOM 607 C C . ILE A 1 79 ? -9.432 2.851 21.882 1.00 97.88 79 ILE A C 1
ATOM 609 O O . ILE A 1 79 ? -9.919 2.583 22.982 1.00 97.88 79 ILE A O 1
ATOM 613 N N . GLU A 1 80 ? -10.009 3.715 21.047 1.00 97.56 80 GLU A N 1
ATOM 614 C CA . GLU A 1 80 ? -11.246 4.420 21.393 1.00 97.56 80 GLU A CA 1
ATOM 615 C C . GLU A 1 80 ? -12.434 3.459 21.542 1.00 97.56 80 GLU A C 1
ATOM 617 O O . GLU A 1 80 ? -13.180 3.537 22.520 1.00 97.56 80 GLU A O 1
ATOM 622 N N . ALA A 1 81 ? -12.563 2.469 20.656 1.00 97.12 81 ALA A N 1
ATOM 623 C CA . ALA A 1 81 ? -13.583 1.430 20.776 1.00 97.12 81 ALA A CA 1
ATOM 624 C C . ALA A 1 81 ? -13.440 0.620 22.079 1.00 97.12 81 ALA A C 1
ATOM 626 O O . ALA A 1 81 ? -14.442 0.282 22.718 1.00 97.12 81 ALA A O 1
ATOM 627 N N . ALA A 1 82 ? -12.208 0.327 22.507 1.00 96.62 82 ALA A N 1
ATOM 628 C CA . ALA A 1 82 ? -11.947 -0.351 23.774 1.00 96.62 82 ALA A CA 1
ATOM 629 C C . ALA A 1 82 ? -12.372 0.502 24.981 1.00 96.62 82 ALA A C 1
ATOM 631 O O . ALA A 1 82 ? -13.053 -0.013 25.872 1.00 96.62 82 ALA A O 1
ATOM 632 N N . LYS A 1 83 ? -12.056 1.806 24.983 1.00 96.19 83 LYS A N 1
ATOM 633 C CA . LYS A 1 83 ? -12.497 2.746 26.029 1.00 96.19 83 LYS A CA 1
ATOM 634 C C . LYS A 1 83 ? -14.020 2.835 26.104 1.00 96.19 83 LYS A C 1
ATOM 636 O O . LYS A 1 83 ? -14.584 2.750 27.192 1.00 96.19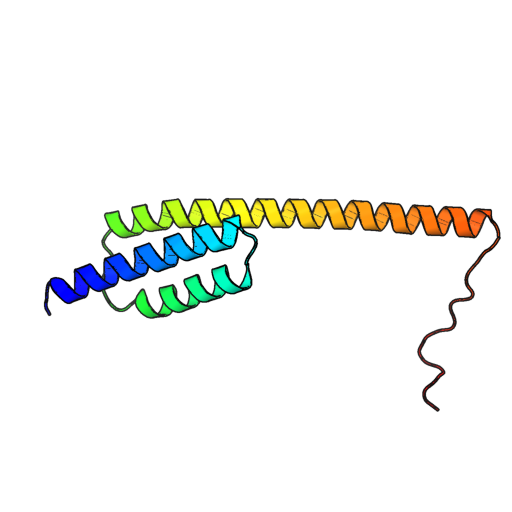 83 LYS A O 1
ATOM 641 N N . ILE A 1 84 ? -14.699 2.944 24.960 1.00 95.56 84 ILE A N 1
ATOM 642 C CA . ILE A 1 84 ? -16.169 2.969 24.900 1.00 95.56 84 ILE A CA 1
ATOM 643 C C . ILE A 1 84 ? -16.747 1.688 25.508 1.00 95.56 84 ILE A C 1
ATOM 645 O O . ILE A 1 84 ? -17.648 1.753 26.345 1.00 95.56 84 ILE A O 1
ATOM 649 N N . ARG A 1 85 ? -16.203 0.519 25.147 1.00 94.38 85 ARG A N 1
ATOM 650 C CA . ARG A 1 85 ? -16.644 -0.770 25.697 1.00 94.38 85 ARG A CA 1
ATOM 651 C C . ARG A 1 85 ? -16.472 -0.830 27.216 1.00 94.38 85 ARG A C 1
ATOM 653 O O . ARG A 1 85 ? -17.395 -1.254 27.908 1.00 94.38 85 ARG A O 1
ATOM 660 N N . GLN A 1 86 ? -15.330 -0.375 27.730 1.00 92.88 86 GLN A N 1
ATOM 661 C CA . GLN A 1 86 ? -15.059 -0.321 29.166 1.00 92.88 86 GLN A CA 1
ATOM 662 C C . GLN A 1 86 ? -16.028 0.623 29.892 1.00 92.88 86 GLN A C 1
ATOM 664 O O . GLN A 1 86 ? -16.586 0.258 30.926 1.00 92.88 86 GLN A O 1
ATOM 669 N N . ASN A 1 87 ? -16.289 1.805 29.328 1.00 91.94 87 ASN A N 1
ATOM 670 C CA . ASN A 1 87 ? -17.232 2.769 29.894 1.00 91.94 87 ASN A CA 1
ATOM 671 C C . ASN A 1 87 ? -18.654 2.202 29.948 1.00 91.94 87 ASN A C 1
ATOM 673 O O . ASN A 1 87 ? -19.322 2.323 30.972 1.00 91.94 87 ASN A O 1
ATOM 677 N N .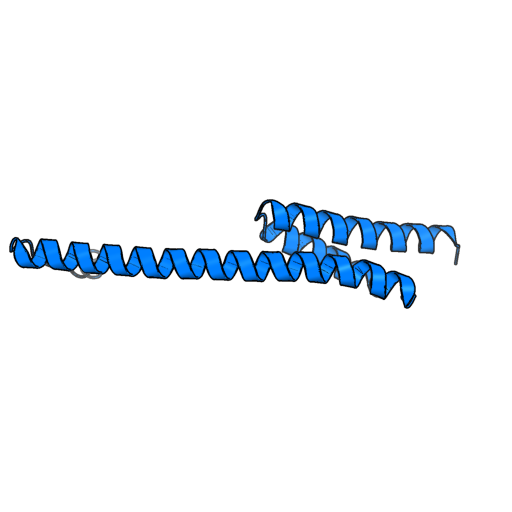 LEU A 1 88 ? -19.107 1.529 28.887 1.00 91.56 88 LEU A N 1
ATOM 678 C CA . LEU A 1 88 ? -20.419 0.878 28.859 1.00 91.56 88 LEU A CA 1
ATOM 679 C C . LEU A 1 88 ? -20.527 -0.255 29.887 1.00 91.56 88 LEU A C 1
ATOM 681 O O . LEU A 1 88 ? -21.553 -0.376 30.554 1.00 91.56 88 LEU A O 1
ATOM 685 N N . GLN A 1 89 ? -19.476 -1.063 30.055 1.00 87.38 89 GLN A N 1
ATOM 686 C CA . GLN A 1 89 ? -19.421 -2.080 31.112 1.00 87.38 89 GLN A CA 1
ATOM 687 C C . GLN A 1 89 ? -19.492 -1.451 32.508 1.00 87.38 89 GLN A C 1
ATOM 689 O O . GLN A 1 89 ? -20.201 -1.967 33.371 1.00 87.38 89 GLN A O 1
ATOM 694 N N . GLY A 1 90 ? -18.808 -0.321 32.709 1.00 86.00 90 GLY A N 1
ATOM 695 C CA . GLY A 1 90 ? -18.919 0.488 33.917 1.00 86.00 90 GLY A CA 1
ATOM 696 C C . GLY A 1 90 ? -20.355 0.950 34.153 1.00 86.00 90 GLY A C 1
ATOM 697 O O . GLY A 1 90 ? -20.948 0.614 35.167 1.00 86.00 90 GLY A O 1
ATOM 698 N N . VAL A 1 91 ? -20.974 1.651 33.204 1.00 84.56 91 VAL A N 1
ATOM 699 C CA . VAL A 1 91 ? -22.357 2.142 33.356 1.00 84.56 91 VAL A CA 1
ATOM 700 C C . VAL A 1 91 ? -23.333 1.004 33.678 1.00 84.56 91 VAL A C 1
ATOM 702 O O . VAL A 1 91 ? -24.150 1.135 34.589 1.00 84.56 91 VAL A O 1
ATOM 705 N N . ARG A 1 92 ? -23.213 -0.142 32.997 1.00 76.88 92 ARG A N 1
ATOM 706 C CA . ARG A 1 92 ? -24.033 -1.333 33.270 1.00 76.88 92 ARG A CA 1
ATOM 707 C C . ARG A 1 92 ? -23.835 -1.871 34.688 1.00 76.88 92 ARG A C 1
ATOM 709 O O . ARG A 1 92 ? -24.816 -2.225 35.338 1.00 76.88 92 ARG A O 1
ATOM 716 N N . SER A 1 93 ? -22.595 -1.919 35.182 1.00 73.44 93 SER A N 1
ATOM 717 C CA . SER A 1 93 ? -22.315 -2.386 36.544 1.00 73.44 93 SER A CA 1
ATOM 718 C C . SER A 1 93 ? -22.876 -1.432 37.602 1.00 73.44 93 SER A C 1
ATOM 720 O O . SER A 1 93 ? -23.497 -1.895 38.557 1.00 73.44 93 SER A O 1
ATOM 722 N N . TRP A 1 94 ? -22.757 -0.118 37.388 1.00 74.12 94 TRP A N 1
ATOM 723 C CA . TRP A 1 94 ? -23.337 0.916 38.253 1.00 74.12 94 TRP A CA 1
ATOM 724 C C . TRP A 1 94 ? -24.871 0.875 38.288 1.00 74.12 94 TRP A C 1
ATOM 726 O O . TRP A 1 94 ? -25.467 1.124 39.332 1.00 74.12 94 TRP A O 1
ATOM 736 N N . GLN A 1 95 ? -25.520 0.518 37.178 1.00 76.19 95 GLN A N 1
ATOM 737 C CA . GLN A 1 95 ? -26.979 0.367 37.095 1.00 76.19 95 GLN A CA 1
ATOM 738 C C . GLN A 1 95 ? -27.488 -0.997 37.602 1.00 76.19 95 GLN A C 1
ATOM 740 O O . GLN A 1 95 ? -28.678 -1.281 37.496 1.00 76.19 95 GLN A O 1
ATOM 745 N N . GLY A 1 96 ? -26.613 -1.868 38.124 1.00 63.91 96 GLY A N 1
ATOM 746 C CA . GLY A 1 96 ? -26.988 -3.217 38.565 1.00 63.91 96 GLY A CA 1
ATOM 747 C C . GLY A 1 96 ? -27.384 -4.167 37.423 1.00 63.91 96 GLY A C 1
ATOM 748 O O . GLY A 1 96 ? -27.801 -5.297 37.673 1.00 63.91 96 GLY A O 1
ATOM 749 N N . LEU A 1 97 ? -27.215 -3.747 36.166 1.00 61.53 97 LEU A N 1
ATOM 750 C CA . LEU A 1 97 ? -27.495 -4.513 34.952 1.00 61.53 97 LEU A CA 1
ATOM 751 C C . LEU A 1 97 ? -26.281 -5.383 34.603 1.00 61.53 97 LEU A C 1
ATOM 753 O O . LEU A 1 97 ? -25.617 -5.197 33.582 1.00 61.53 97 LEU A O 1
ATOM 757 N N . ARG A 1 98 ? -25.939 -6.331 35.479 1.00 58.50 98 ARG A N 1
ATOM 758 C CA . ARG A 1 98 ? -24.887 -7.309 35.185 1.00 58.50 98 ARG A CA 1
ATOM 759 C C . ARG A 1 98 ? -25.473 -8.365 34.246 1.00 58.50 98 ARG A C 1
ATOM 761 O O . ARG A 1 98 ? -26.275 -9.190 34.677 1.00 58.50 98 ARG A O 1
ATOM 768 N N . GLU A 1 99 ? -25.089 -8.341 32.968 1.00 59.44 99 GLU A N 1
ATOM 769 C CA . GLU A 1 99 ? -25.366 -9.452 32.050 1.00 59.44 99 GLU A CA 1
ATOM 770 C C . GLU A 1 99 ? -24.821 -10.737 32.687 1.00 59.44 99 GLU A C 1
ATOM 772 O O . GLU A 1 99 ? -23.613 -10.890 32.886 1.00 59.44 99 GLU A O 1
ATOM 777 N N . LYS A 1 100 ? -25.718 -11.670 33.030 1.00 53.97 100 LYS A N 1
ATOM 778 C CA . LYS A 1 100 ? -25.342 -13.072 33.191 1.00 53.97 100 LYS A CA 1
ATOM 779 C C . LYS A 1 100 ? -24.884 -13.531 31.810 1.00 53.97 100 LYS A C 1
ATOM 781 O O . LYS A 1 100 ? -25.715 -13.877 30.979 1.00 53.97 100 LYS A O 1
ATOM 786 N N . GLN A 1 101 ? -23.583 -13.469 31.541 1.00 51.91 101 GLN A N 1
ATOM 787 C CA . GLN A 1 101 ? -23.000 -14.146 30.389 1.00 51.91 101 GLN A CA 1
ATOM 788 C C . GLN A 1 101 ? -23.313 -15.637 30.535 1.00 51.91 101 GLN A C 1
ATOM 790 O O . GLN A 1 101 ? -22.683 -16.335 31.325 1.00 51.91 101 GLN A O 1
ATOM 795 N N . ALA A 1 102 ? -24.331 -16.110 29.818 1.00 53.22 102 ALA A N 1
ATOM 796 C CA . ALA A 1 102 ? -24.462 -17.524 29.522 1.00 53.22 102 ALA A CA 1
ATOM 797 C C . ALA A 1 102 ? -23.328 -17.865 28.541 1.00 53.22 102 ALA A C 1
ATOM 799 O O . ALA A 1 102 ? -23.194 -17.177 27.523 1.00 53.22 102 ALA A O 1
ATOM 800 N N . PRO A 1 103 ? -22.469 -18.852 28.837 1.00 50.19 103 PRO A N 1
ATOM 801 C CA . PRO A 1 103 ? -21.447 -19.256 27.891 1.00 50.19 103 PRO A CA 1
ATOM 802 C C . PRO A 1 103 ? -22.140 -19.843 26.657 1.00 50.19 103 PRO A C 1
ATOM 804 O O . PRO A 1 103 ? -23.011 -20.701 26.761 1.00 50.19 103 PRO A O 1
ATOM 807 N N . LEU A 1 104 ? -21.721 -19.382 25.480 1.00 55.62 104 LEU A N 1
ATOM 808 C CA . LEU A 1 104 ? -22.206 -19.776 24.148 1.00 55.62 104 LEU A CA 1
ATOM 809 C C . LEU A 1 104 ? -21.999 -21.273 23.803 1.00 55.62 104 LEU A C 1
ATOM 811 O O . LEU A 1 104 ? -22.231 -21.668 22.668 1.00 55.62 104 LEU A O 1
ATOM 815 N N . MET A 1 105 ? -21.557 -22.102 24.756 1.00 50.78 105 MET A N 1
ATOM 816 C CA . MET A 1 105 ? -21.192 -23.511 24.553 1.00 50.78 105 MET A CA 1
ATOM 817 C C . MET A 1 105 ? -22.269 -24.522 24.987 1.00 50.78 105 MET A C 1
ATOM 819 O O . MET A 1 105 ? -22.104 -25.700 24.705 1.00 50.78 105 MET A O 1
ATOM 823 N N . ASP A 1 106 ? -23.379 -24.095 25.602 1.00 50.91 106 ASP A N 1
ATOM 824 C CA . ASP A 1 106 ? -24.416 -25.012 26.127 1.00 50.91 106 ASP A CA 1
ATOM 825 C C . ASP A 1 106 ? -25.643 -25.209 25.205 1.00 50.91 106 ASP A C 1
ATOM 827 O O . ASP A 1 106 ? -26.647 -25.776 25.627 1.00 50.91 106 ASP A O 1
ATOM 831 N N . GLN A 1 107 ? -25.609 -24.754 23.944 1.00 49.53 107 GLN A N 1
ATOM 832 C CA . GLN A 1 107 ? -26.771 -24.830 23.029 1.00 49.53 107 GLN A CA 1
ATOM 833 C C . GLN A 1 107 ? -26.607 -25.792 21.838 1.00 49.53 107 GLN A C 1
ATOM 835 O O . GLN A 1 107 ? -27.320 -25.659 20.848 1.00 49.53 107 GLN A O 1
ATOM 840 N N . LEU A 1 108 ? -25.695 -26.768 21.914 1.00 50.72 108 LEU A N 1
ATOM 841 C CA . LEU A 1 108 ? -25.503 -27.777 20.856 1.00 50.72 108 LEU A CA 1
ATOM 842 C C . LEU A 1 108 ? -25.604 -29.233 21.352 1.00 50.72 108 LEU A C 1
ATOM 844 O O . LEU A 1 108 ? -24.881 -30.095 20.856 1.00 50.72 108 LEU A O 1
ATOM 848 N N . ALA A 1 109 ? -26.499 -29.514 22.302 1.00 45.47 109 ALA A N 1
ATOM 849 C CA . ALA A 1 109 ? -26.865 -30.884 22.685 1.00 45.47 109 ALA A CA 1
ATOM 850 C C . ALA A 1 109 ? -28.246 -31.267 22.138 1.00 45.47 109 ALA A C 1
ATOM 852 O O . ALA A 1 109 ? -29.170 -30.429 22.254 1.00 45.47 109 ALA A O 1
#

Sequence (109 aa):
MSLSNRTSWEQNLRTLTMQAGQAAELGQWDQVEACYALREEHLLDHPMLPALAMDLSVSDQAVTARIVNAQLAVQSQLIEAAKIRQNLQGVRSWQGLREKQAPLMDQLA

Foldseek 3Di:
DDPVVVVVLLVLLVVLLVQLLVCLVVVVVVSVVVSVVVNVVSPPVDDDDPVSVVVSVVSVVSSVVSVVVVVVVVVVVVVVVVVVVVVVCVVCVVVVNDPPPDDPPPPPD

Secondary structure (DSSP, 8-state):
--HHHHHHHHHHHHHHHHHHHHHHHTT-HHHHHHHHHHHHHHHTSSPPPHHHHHHHHHHHHHHHHHHHHHHHHHHHHHHHHHHHHHHHHHHHHHTT-------TTSS--

pLDDT: mean 88.4, std 14.85, range [45.47, 98.38]

Radius of gyration: 24.43 Å; chains: 1; bounding box: 47×38×68 Å